Protein AF-A0A656JX14-F1 (afdb_monomer_lite)

Foldseek 3Di:
DVPVVVVCVVVVHDDDDDDDDPVVQVVVCVVPPPDHD

pLDDT: mean 83.95, std 7.68, range [58.34, 93.0]

Structure (mmCIF, N/CA/C/O backbone):
data_AF-A0A656JX14-F1
#
_entry.id   AF-A0A656JX14-F1
#
loop_
_atom_site.group_PDB
_atom_site.id
_atom_site.type_symbol
_atom_site.label_atom_id
_atom_site.label_alt_id
_atom_site.label_comp_id
_atom_site.label_asym_id
_atom_site.label_entity_id
_atom_site.label_seq_id
_atom_site.pdbx_PDB_ins_code
_atom_site.Cartn_x
_atom_site.Cartn_y
_atom_site.Cartn_z
_atom_site.occupancy
_atom_site.B_iso_or_equiv
_atom_site.auth_seq_id
_atom_site.auth_comp_id
_atom_site.auth_asym_id
_atom_site.auth_atom_id
_atom_site.pdbx_PDB_model_num
ATOM 1 N N . MET A 1 1 ? 3.053 -0.738 0.527 1.00 58.34 1 MET A N 1
ATOM 2 C CA . MET A 1 1 ? 1.866 0.075 0.890 1.00 58.34 1 MET A CA 1
ATOM 3 C C . MET A 1 1 ? 0.811 -0.666 1.722 1.00 58.34 1 MET A C 1
ATOM 5 O O . MET A 1 1 ? -0.076 -0.017 2.258 1.00 58.34 1 MET A O 1
ATOM 9 N N . ALA A 1 2 ? 0.943 -1.981 1.933 1.00 68.88 2 ALA A N 1
ATOM 10 C CA . ALA A 1 2 ? -0.074 -2.795 2.6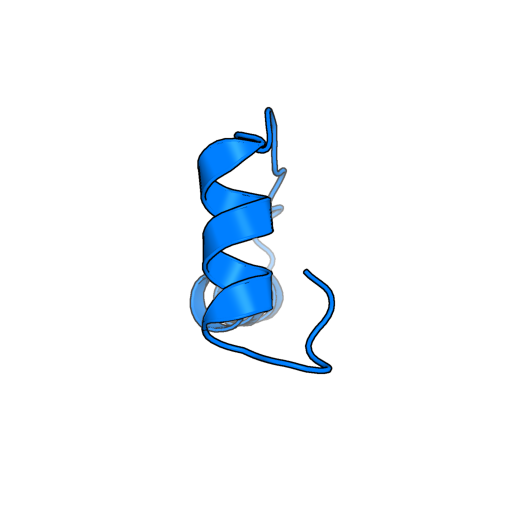05 1.00 68.88 2 ALA A CA 1
ATOM 11 C C . ALA A 1 2 ? -0.410 -2.406 4.062 1.00 68.88 2 ALA A C 1
ATOM 13 O O . ALA A 1 2 ? -1.546 -2.586 4.477 1.00 68.88 2 ALA A O 1
ATOM 14 N N . VAL A 1 3 ? 0.537 -1.876 4.851 1.00 82.12 3 VAL A N 1
ATOM 15 C CA . VAL A 1 3 ? 0.289 -1.611 6.286 1.00 82.12 3 VAL A CA 1
ATOM 16 C C . VAL A 1 3 ? -0.648 -0.422 6.496 1.00 82.12 3 VAL A C 1
ATOM 18 O O . VAL A 1 3 ? -1.606 -0.536 7.247 1.00 82.12 3 VAL A O 1
ATOM 21 N N . ILE A 1 4 ? -0.413 0.699 5.809 1.00 84.62 4 ILE A N 1
ATOM 22 C CA . ILE A 1 4 ? -1.214 1.921 5.994 1.00 84.62 4 ILE A CA 1
ATOM 23 C C . ILE A 1 4 ? -2.665 1.678 5.570 1.00 84.62 4 ILE A C 1
ATOM 25 O O . ILE A 1 4 ? -3.586 2.044 6.293 1.00 84.62 4 ILE A O 1
ATOM 29 N N . GLN A 1 5 ? -2.867 1.010 4.434 1.00 83.88 5 GLN A N 1
ATOM 30 C CA . GLN A 1 5 ? -4.203 0.683 3.947 1.00 83.88 5 GLN A CA 1
ATOM 31 C C . GLN A 1 5 ? -4.928 -0.303 4.870 1.00 83.88 5 GLN A C 1
ATOM 33 O O . GLN A 1 5 ? -6.069 -0.056 5.252 1.00 83.88 5 GLN A O 1
ATOM 38 N N . ARG A 1 6 ? -4.237 -1.357 5.321 1.00 85.19 6 ARG A N 1
ATOM 39 C CA . ARG A 1 6 ? -4.782 -2.328 6.279 1.00 85.19 6 ARG A CA 1
ATOM 40 C C . ARG A 1 6 ? -5.221 -1.683 7.591 1.00 85.19 6 ARG A C 1
ATOM 42 O O . ARG A 1 6 ? -6.256 -2.053 8.137 1.00 85.19 6 ARG A O 1
ATOM 49 N N . GLU A 1 7 ? -4.423 -0.772 8.140 1.00 93.00 7 GLU A N 1
ATOM 50 C CA . GLU A 1 7 ? -4.788 -0.118 9.399 1.00 93.00 7 GLU A CA 1
ATOM 51 C C . GLU A 1 7 ? -5.925 0.889 9.203 1.00 93.00 7 GLU A C 1
ATOM 53 O O . GLU A 1 7 ? -6.824 0.936 10.038 1.00 93.00 7 GLU A O 1
ATOM 58 N N . ALA A 1 8 ? -5.955 1.605 8.074 1.00 89.62 8 ALA A N 1
ATOM 59 C CA . ALA A 1 8 ? -7.057 2.504 7.740 1.00 89.62 8 ALA A CA 1
ATOM 60 C C . ALA A 1 8 ? -8.410 1.765 7.666 1.00 89.62 8 ALA A C 1
ATOM 62 O O . ALA A 1 8 ? -9.402 2.243 8.216 1.00 89.62 8 ALA A O 1
ATOM 63 N N . GLU A 1 9 ? -8.444 0.565 7.075 1.00 87.06 9 GLU A N 1
ATOM 64 C CA . GLU A 1 9 ? -9.642 -0.287 7.042 1.00 87.06 9 GLU A CA 1
ATOM 65 C C . GLU A 1 9 ? -10.115 -0.690 8.445 1.00 87.06 9 GLU A C 1
ATOM 67 O O . GLU A 1 9 ? -11.305 -0.600 8.752 1.00 87.06 9 GLU A O 1
ATOM 72 N N . LYS A 1 10 ? -9.193 -1.086 9.332 1.00 92.50 10 LYS A N 1
ATOM 73 C CA . LYS A 1 10 ? -9.532 -1.503 10.703 1.00 92.50 10 LYS A CA 1
ATOM 74 C C . LYS A 1 10 ? -10.114 -0.377 11.549 1.00 92.50 10 LYS A C 1
ATOM 76 O O . LYS A 1 10 ? -10.922 -0.644 12.435 1.00 92.50 10 LYS A O 1
ATOM 81 N N . THR A 1 11 ? -9.686 0.859 11.316 1.00 92.75 11 THR A N 1
ATOM 82 C CA . THR A 1 11 ? -10.117 2.027 12.093 1.00 92.75 11 THR A CA 1
ATOM 83 C C . THR A 1 11 ? -11.257 2.796 11.429 1.00 92.75 11 THR A C 1
ATOM 85 O O . THR A 1 11 ? -11.633 3.859 11.920 1.00 92.75 11 THR A O 1
ATOM 88 N N . GLY A 1 12 ? -11.800 2.299 10.309 1.00 91.06 12 GLY A N 1
ATOM 89 C CA . GLY A 1 12 ? -12.848 2.988 9.549 1.00 91.06 12 GLY A CA 1
ATOM 90 C C . GLY A 1 12 ? -12.384 4.324 8.959 1.00 91.06 12 GLY A C 1
ATOM 91 O O . GLY A 1 12 ? -13.186 5.229 8.744 1.00 91.06 12 GLY A O 1
ATOM 92 N N . THR A 1 13 ? -11.078 4.480 8.745 1.00 92.00 13 THR A N 1
ATOM 93 C CA . THR A 1 13 ? -10.476 5.695 8.199 1.00 92.00 13 THR A CA 1
ATOM 94 C C . THR A 1 13 ? -10.436 5.608 6.678 1.00 92.00 13 THR A C 1
ATOM 96 O O . THR A 1 13 ? -9.850 4.690 6.111 1.00 92.00 13 THR A O 1
ATOM 99 N N . ALA A 1 14 ? -11.040 6.581 5.997 1.00 88.56 14 ALA A N 1
ATOM 100 C CA . ALA A 1 14 ? -10.989 6.648 4.543 1.00 88.56 14 ALA A CA 1
ATOM 101 C C . ALA A 1 14 ? -9.601 7.115 4.080 1.00 88.56 14 ALA A C 1
ATOM 103 O O . ALA A 1 14 ? -9.204 8.256 4.320 1.00 88.56 14 ALA A O 1
ATOM 104 N N . LEU A 1 15 ? -8.873 6.234 3.395 1.00 86.50 15 LEU A N 1
ATOM 105 C CA . LEU A 1 15 ? -7.609 6.564 2.746 1.00 86.50 15 LEU A CA 1
ATOM 106 C C . LEU A 1 15 ? -7.867 6.913 1.275 1.00 86.50 15 LEU A C 1
ATOM 108 O O . LEU A 1 15 ? -8.550 6.176 0.567 1.00 86.50 15 LEU A O 1
ATOM 112 N N . HIS A 1 16 ? -7.307 8.026 0.810 1.00 83.62 16 HIS A N 1
ATOM 113 C CA . HIS A 1 16 ? -7.271 8.378 -0.607 1.00 83.62 16 HIS A CA 1
ATOM 114 C C . HIS A 1 16 ? -5.825 8.580 -1.034 1.00 83.62 16 HIS A C 1
ATOM 116 O O . HIS A 1 16 ? -5.104 9.398 -0.465 1.00 83.62 16 HIS A O 1
ATOM 122 N N . LEU A 1 17 ? -5.410 7.825 -2.045 1.00 80.25 17 LEU A N 1
ATOM 123 C CA . LEU A 1 17 ? -4.116 7.991 -2.687 1.00 80.25 17 LEU A CA 1
ATOM 124 C C . LEU A 1 17 ? -4.251 8.968 -3.845 1.00 80.25 17 LEU A C 1
ATOM 126 O O . LEU A 1 17 ?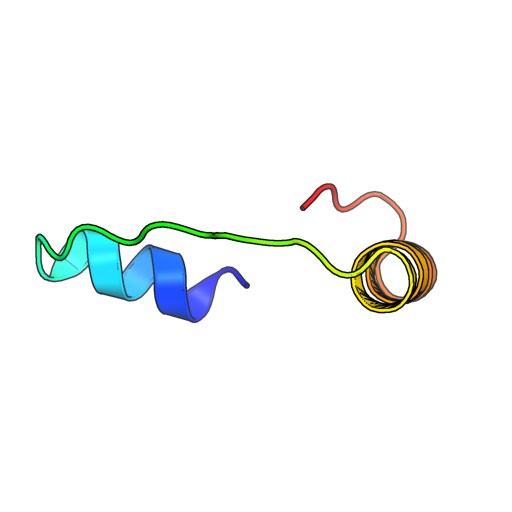 -5.064 8.772 -4.744 1.00 80.25 17 LEU A O 1
ATOM 130 N N . THR A 1 18 ? -3.440 10.018 -3.823 1.00 82.81 18 THR A N 1
ATOM 131 C CA . THR A 1 18 ? -3.368 11.009 -4.893 1.00 82.81 18 THR A CA 1
ATOM 132 C C . THR A 1 18 ? -1.933 11.100 -5.389 1.00 82.81 18 THR A C 1
ATOM 134 O O . THR A 1 18 ? -0.998 11.093 -4.594 1.00 82.81 18 THR A O 1
ATOM 137 N N . GLY A 1 19 ? -1.758 11.150 -6.712 1.00 77.06 19 GLY A N 1
ATOM 138 C CA . GLY A 1 19 ? -0.446 11.274 -7.348 1.00 77.06 19 GLY A CA 1
ATOM 139 C C . GLY A 1 19 ? 0.505 10.111 -7.044 1.00 77.06 19 GLY A C 1
ATOM 140 O O . GLY A 1 19 ? 1.313 10.178 -6.123 1.00 77.06 19 GLY A O 1
ATOM 141 N N . GLN A 1 20 ? 0.478 9.058 -7.862 1.00 81.25 20 GLN A N 1
ATOM 142 C CA . GLN A 1 20 ? 1.559 8.071 -7.857 1.00 81.25 20 GLN A CA 1
ATOM 143 C C . GLN A 1 20 ? 2.743 8.594 -8.673 1.00 81.25 20 GLN A C 1
ATOM 145 O O . GLN A 1 20 ? 2.618 8.909 -9.857 1.00 81.25 20 GLN A O 1
ATOM 150 N N . SER A 1 21 ? 3.909 8.692 -8.033 1.00 88.06 21 SER A N 1
ATOM 151 C CA . SER A 1 21 ? 5.148 9.017 -8.734 1.00 88.06 21 SER A CA 1
ATOM 152 C C . SER A 1 21 ? 5.574 7.836 -9.597 1.00 88.06 21 SER A C 1
ATOM 154 O O . SER A 1 21 ? 5.824 6.750 -9.077 1.00 88.06 21 SER A O 1
ATOM 156 N N . LYS A 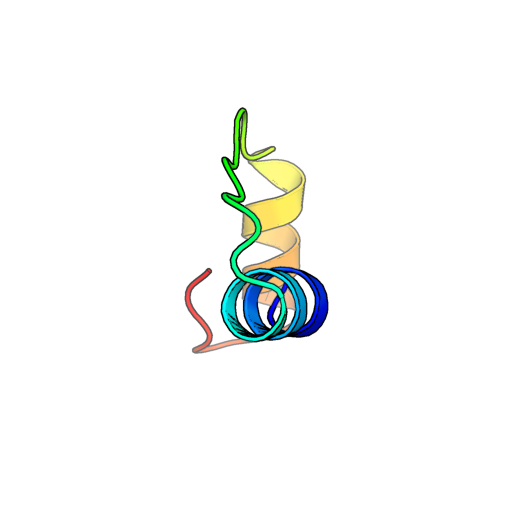1 22 ? 5.730 8.074 -10.902 1.00 86.81 22 LYS A N 1
ATOM 157 C CA . LYS A 1 22 ? 6.178 7.059 -11.863 1.00 86.81 22 LYS A CA 1
ATOM 158 C C . LYS A 1 22 ? 7.486 6.390 -11.427 1.00 86.81 22 LYS A C 1
ATOM 160 O O . LYS A 1 22 ? 7.570 5.171 -11.429 1.00 86.81 22 LYS A O 1
ATOM 165 N N . ALA A 1 23 ? 8.452 7.180 -10.954 1.00 89.62 23 ALA A N 1
ATOM 166 C CA . ALA A 1 23 ? 9.729 6.656 -10.471 1.00 89.62 23 ALA A CA 1
ATOM 167 C C . ALA A 1 23 ? 9.563 5.717 -9.262 1.00 89.62 23 ALA A C 1
ATOM 169 O O . ALA A 1 23 ? 10.288 4.732 -9.142 1.00 89.62 23 ALA A O 1
ATOM 170 N N . VAL A 1 24 ? 8.605 6.000 -8.372 1.00 85.50 24 VAL A N 1
ATOM 171 C CA . VAL A 1 24 ? 8.322 5.153 -7.203 1.00 85.50 24 VAL A CA 1
ATOM 172 C C . VAL A 1 24 ? 7.652 3.852 -7.637 1.00 85.50 24 VAL A C 1
ATOM 174 O O . VAL A 1 24 ? 8.061 2.793 -7.170 1.00 85.50 24 VAL A O 1
ATOM 177 N N . THR A 1 25 ? 6.679 3.916 -8.549 1.00 85.56 25 THR A N 1
ATOM 178 C CA . THR A 1 25 ? 5.995 2.733 -9.090 1.00 85.56 25 THR A CA 1
ATOM 179 C C . THR A 1 25 ? 6.967 1.812 -9.830 1.00 85.56 25 THR A C 1
ATOM 181 O O . THR A 1 25 ? 7.058 0.636 -9.495 1.00 85.56 25 THR A O 1
ATOM 184 N N . GLU A 1 26 ? 7.769 2.349 -10.755 1.00 88.81 26 GLU A N 1
ATOM 185 C CA . GLU A 1 26 ? 8.739 1.563 -11.534 1.00 88.81 26 GLU A CA 1
ATOM 186 C C . GLU A 1 26 ? 9.808 0.925 -10.638 1.00 88.81 26 GLU A C 1
ATOM 188 O O . GLU A 1 26 ? 10.130 -0.254 -10.778 1.00 88.81 26 GLU A O 1
ATOM 193 N N . THR A 1 27 ? 10.332 1.680 -9.666 1.00 88.38 27 THR A N 1
ATOM 194 C CA . THR A 1 27 ? 11.307 1.138 -8.708 1.00 88.38 27 THR A CA 1
ATOM 19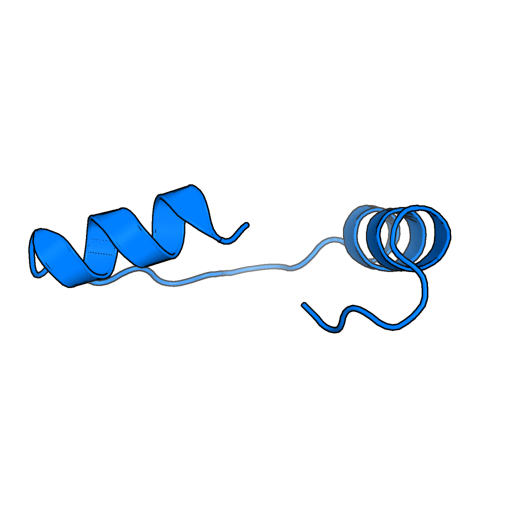5 C C . THR A 1 27 ? 10.677 0.049 -7.841 1.00 88.38 27 THR A C 1
ATOM 197 O O . THR A 1 27 ? 11.316 -0.963 -7.558 1.00 88.38 27 THR A O 1
ATOM 200 N N . PHE A 1 28 ? 9.420 0.223 -7.426 1.00 86.38 28 PHE A N 1
ATOM 201 C CA . PHE A 1 28 ? 8.719 -0.775 -6.626 1.00 86.38 28 PHE A CA 1
ATOM 202 C C . PHE A 1 28 ? 8.538 -2.092 -7.388 1.00 86.38 28 PHE A C 1
ATOM 204 O O . PHE A 1 28 ? 8.816 -3.144 -6.814 1.00 86.38 28 PHE A O 1
ATOM 211 N N . GLU A 1 29 ? 8.139 -2.042 -8.660 1.00 88.25 29 GLU A N 1
ATOM 212 C CA . GLU A 1 29 ? 7.985 -3.225 -9.519 1.00 88.25 29 GLU A CA 1
ATOM 213 C C . GLU A 1 29 ? 9.318 -3.949 -9.753 1.00 88.25 29 GLU A C 1
ATOM 215 O O . GLU A 1 29 ? 9.375 -5.176 -9.665 1.00 88.25 29 GLU A O 1
ATOM 220 N N . LEU A 1 30 ? 10.410 -3.205 -9.971 1.00 88.38 30 LEU A N 1
ATOM 221 C CA . LEU A 1 30 ? 11.754 -3.779 -10.109 1.00 88.38 30 LEU A CA 1
ATOM 222 C C . LEU A 1 30 ? 12.205 -4.512 -8.839 1.00 88.38 30 LEU A C 1
ATOM 224 O O . LEU A 1 30 ? 12.815 -5.578 -8.919 1.00 88.38 30 LEU A O 1
ATOM 228 N N . CYS A 1 31 ? 11.913 -3.947 -7.666 1.00 89.94 31 CYS A N 1
ATOM 229 C CA . CYS A 1 31 ? 12.269 -4.556 -6.386 1.00 89.94 31 CYS A CA 1
ATOM 230 C C . CYS A 1 31 ? 11.321 -5.692 -5.967 1.00 89.94 31 CYS A C 1
ATOM 232 O O . CYS A 1 31 ? 11.710 -6.525 -5.150 1.00 89.94 31 CYS A O 1
ATOM 234 N N . ASN A 1 32 ? 10.092 -5.725 -6.491 1.00 86.31 32 ASN A N 1
ATOM 235 C CA . ASN A 1 32 ? 9.045 -6.673 -6.103 1.00 86.31 32 ASN A CA 1
ATOM 236 C C . ASN A 1 32 ? 8.409 -7.312 -7.351 1.00 86.31 32 ASN A C 1
ATOM 238 O O . ASN A 1 32 ? 7.235 -7.070 -7.645 1.00 86.31 32 ASN A O 1
ATOM 242 N N . PRO A 1 33 ? 9.168 -8.129 -8.101 1.00 82.19 33 PRO A N 1
ATOM 243 C CA . PRO A 1 33 ? 8.687 -8.708 -9.347 1.00 82.19 33 PRO A CA 1
ATOM 244 C C . PRO A 1 33 ? 7.427 -9.556 -9.118 1.00 82.19 33 PRO A C 1
ATOM 246 O O . PRO A 1 33 ? 7.404 -10.448 -8.270 1.00 82.19 33 PRO A O 1
ATOM 249 N N . GLY A 1 34 ? 6.377 -9.273 -9.894 1.00 78.31 34 GLY A N 1
ATOM 250 C CA . GLY A 1 34 ? 5.082 -9.959 -9.814 1.00 78.31 34 GLY A CA 1
ATOM 251 C C . GLY A 1 34 ? 4.085 -9.361 -8.814 1.00 78.31 34 GLY A C 1
AT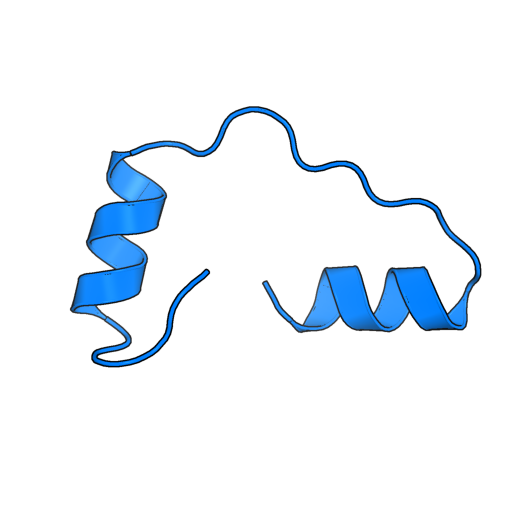OM 252 O O . GLY A 1 34 ? 2.959 -9.849 -8.731 1.00 78.31 34 GLY A O 1
ATOM 253 N N . VAL A 1 35 ? 4.455 -8.306 -8.081 1.00 77.50 35 VAL A N 1
ATOM 254 C CA . VAL A 1 35 ? 3.540 -7.564 -7.203 1.00 77.50 35 VAL A CA 1
ATOM 255 C C . VAL A 1 35 ? 3.030 -6.321 -7.934 1.00 77.50 35 VAL A C 1
ATOM 257 O O . VAL A 1 35 ? 3.825 -5.493 -8.367 1.00 77.50 35 VAL A O 1
ATOM 260 N N . VAL A 1 36 ? 1.706 -6.180 -8.040 1.00 68.56 36 VAL A N 1
ATOM 261 C CA . VAL A 1 36 ? 1.043 -4.984 -8.592 1.00 68.56 36 VAL A CA 1
ATOM 262 C C . VAL A 1 36 ? 0.591 -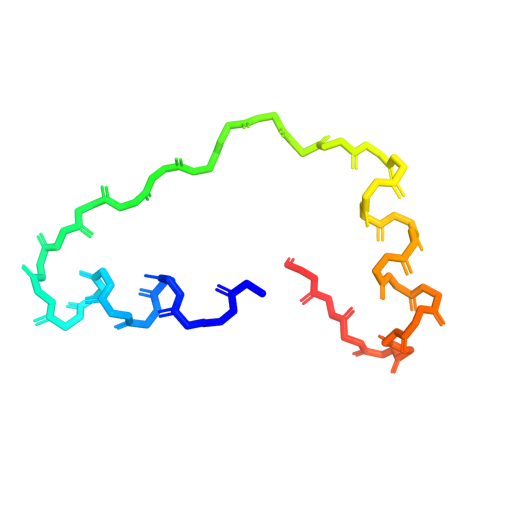4.086 -7.435 1.00 68.56 36 VAL A C 1
ATOM 264 O O . VAL A 1 36 ? 0.077 -4.598 -6.437 1.00 68.56 36 VAL A O 1
ATOM 267 N N . LEU A 1 37 ? 0.845 -2.776 -7.551 1.00 66.62 37 LEU A N 1
ATOM 268 C CA . LEU A 1 37 ? 0.483 -1.751 -6.558 1.00 66.62 37 LEU A CA 1
ATOM 269 C C . LEU A 1 37 ? -1.010 -1.421 -6.537 1.00 66.62 37 LEU A C 1
ATOM 271 O O . LEU A 1 37 ? -1.625 -1.379 -7.625 1.00 66.62 37 LEU A O 1
#

Sequence (37 aa):
MAVIQREAEKTGTALHLTGQSKAVTETFELCNPGVVL

Organism: NCBI:txid1194405

Radius of gyration: 11.92 Å; chains: 1; bounding box: 25×21×24 Å

Secondary structure (DSSP, 8-state):
-HHHHHHHHHTT---------HHHHHHHHHHSTT---